Protein AF-A0AAD5X7P5-F1 (afdb_monomer_lite)

InterPro domains:
  IPR016706 Cleavage/polyadenylation specificity factor subunit 5 [PF13869] (7-134)
  IPR016706 Cleavage/polyadenylation specificity factor subunit 5 [PTHR13047] (7-134)

Organism: NCBI:txid109957

Sequence (134 aa):
MLASGVLYGLGGYSFGVKEAQVEEDTSAAARQARLQADYALTGMRQSVEAVLLVHEHGHPHVLMLQINNAFFKLPGDALRPGEDHVGGLQRALSEKLAPPANPSDPSSKATEHVDWEIADLLGCWFRPTFEQFM

pLDDT: mean 90.09, std 9.75, range [39.84, 98.19]

Radius of gyration: 16.78 Å; chains: 1; bounding box: 36×36×40 Å

Secondary structure (DSSP, 8-state):
----PPPPBGGG------SPPPPS-SSHHHHHHHHHHHHHHH-S--EEE--EEEEETTEEEEE-EEETTTEEE-SEEEPPTT--HHHHHHHHHHHHHSPBSSTT-TT---B-----------------S--S--

Foldseek 3Di:
DFPPDDAAAPVVDDADDADDDDDPAPDLVRVLVVCVVCCVPPNDWDKAFDFDWHDHPRDIDTDWDDDPNPDTHGQITIDDVPRDRVNRRQVSCQQPGADAPDPVCRHDSHGDDDDDDDGDDPDDDDDPDSDSDD

Structure (mmCIF, N/CA/C/O backbone):
data_AF-A0AAD5X7P5-F1
#
_entry.id   AF-A0AAD5X7P5-F1
#
loop_
_atom_site.group_PDB
_atom_site.id
_atom_site.type_symbol
_atom_site.label_atom_id
_atom_site.label_alt_id
_atom_site.label_comp_id
_atom_site.lab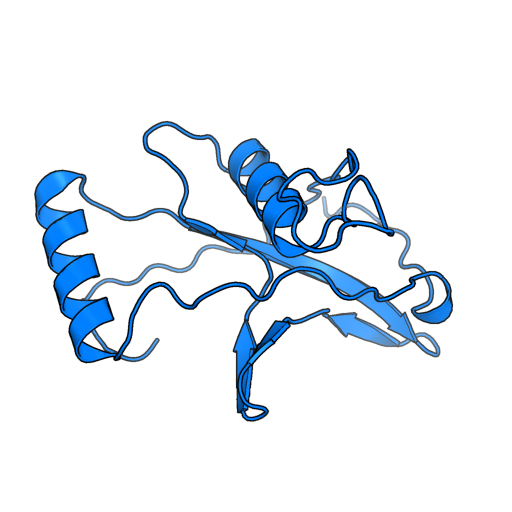el_asym_id
_atom_site.label_entity_id
_atom_site.label_seq_id
_atom_site.pdbx_PDB_ins_code
_atom_site.Cartn_x
_atom_site.Cartn_y
_atom_site.Cartn_z
_atom_site.occupancy
_atom_site.B_iso_or_equiv
_atom_site.auth_seq_id
_atom_site.auth_comp_id
_atom_site.auth_asym_id
_atom_site.auth_atom_id
_atom_site.pdbx_PDB_model_num
ATOM 1 N N . MET A 1 1 ? -11.249 -12.544 -14.219 1.00 39.84 1 MET A N 1
ATOM 2 C CA . MET A 1 1 ? -10.247 -13.226 -15.061 1.00 39.84 1 MET A CA 1
ATOM 3 C C . MET A 1 1 ? -8.952 -12.532 -14.692 1.00 39.84 1 MET A C 1
ATOM 5 O O . MET A 1 1 ? -8.858 -11.361 -15.013 1.00 39.84 1 MET A O 1
ATOM 9 N N . LEU A 1 2 ? -8.087 -13.158 -13.882 1.00 48.47 2 LEU A N 1
ATOM 10 C CA . LEU A 1 2 ? -6.850 -12.512 -13.418 1.00 48.47 2 LEU A CA 1
ATOM 11 C C . LEU A 1 2 ? -6.059 -12.079 -14.650 1.00 48.47 2 LEU A C 1
ATOM 13 O O . LEU A 1 2 ? -5.889 -12.893 -15.567 1.00 48.47 2 LEU A O 1
ATOM 17 N N . ALA A 1 3 ? -5.642 -10.817 -14.705 1.00 52.84 3 ALA A N 1
ATOM 18 C CA . ALA A 1 3 ? -4.799 -10.358 -15.795 1.00 52.84 3 ALA A CA 1
ATOM 19 C C . ALA A 1 3 ? -3.557 -11.263 -15.855 1.00 52.84 3 ALA A C 1
ATOM 21 O O . ALA A 1 3 ? -2.906 -11.517 -14.842 1.00 52.84 3 ALA A O 1
ATOM 22 N N . SER A 1 4 ? -3.239 -11.791 -17.038 1.00 57.88 4 SER A N 1
ATOM 23 C CA . SER A 1 4 ? -1.967 -12.468 -17.301 1.00 57.88 4 SER A CA 1
ATOM 24 C C . SER A 1 4 ? -0.853 -11.414 -17.264 1.00 57.88 4 SER A C 1
ATOM 26 O O . SER A 1 4 ? -0.359 -10.987 -18.308 1.00 57.88 4 SER A O 1
ATOM 28 N N . GLY A 1 5 ? -0.519 -10.930 -16.069 1.00 66.62 5 GLY A N 1
ATOM 29 C CA . GLY A 1 5 ? 0.491 -9.904 -15.858 1.00 66.62 5 GLY A CA 1
ATOM 30 C C . GLY A 1 5 ? 1.885 -10.456 -16.127 1.00 66.62 5 GLY A C 1
ATOM 31 O O . GLY A 1 5 ? 2.251 -11.526 -15.639 1.00 66.62 5 GLY A O 1
ATOM 32 N N . VAL A 1 6 ? 2.672 -9.724 -16.911 1.00 82.56 6 VAL A N 1
ATOM 33 C CA . VAL A 1 6 ? 4.102 -9.996 -17.064 1.00 82.56 6 VAL A CA 1
ATOM 34 C C . VAL A 1 6 ? 4.794 -9.547 -15.780 1.00 82.56 6 VAL A C 1
ATOM 36 O O . VAL A 1 6 ? 4.716 -8.377 -15.415 1.00 82.56 6 VAL A O 1
ATOM 39 N N . LEU A 1 7 ? 5.473 -10.466 -15.093 1.00 91.44 7 LEU A N 1
ATOM 40 C CA . LEU A 1 7 ? 6.398 -10.094 -14.026 1.00 91.44 7 LEU A CA 1
ATOM 41 C C . LEU A 1 7 ? 7.733 -9.707 -14.649 1.00 91.44 7 LEU A C 1
ATOM 43 O O . LEU A 1 7 ? 8.251 -10.431 -15.499 1.00 91.44 7 LEU A O 1
ATOM 47 N N . TYR A 1 8 ? 8.310 -8.606 -14.182 1.00 94.69 8 TYR A N 1
ATOM 48 C CA . TYR A 1 8 ? 9.649 -8.184 -14.575 1.00 94.69 8 TYR A CA 1
ATOM 49 C C . TYR A 1 8 ? 10.672 -8.559 -13.502 1.00 94.69 8 TYR A C 1
ATOM 51 O O . TYR A 1 8 ? 10.350 -8.691 -12.316 1.00 94.69 8 TYR A O 1
ATOM 59 N N . GLY A 1 9 ? 11.916 -8.758 -13.937 1.00 96.88 9 GLY A N 1
ATOM 60 C CA . GLY A 1 9 ? 13.016 -9.112 -13.051 1.00 96.88 9 GLY A CA 1
ATOM 61 C C . GLY A 1 9 ? 13.318 -7.994 -12.051 1.00 96.88 9 GLY A C 1
ATOM 62 O O . GLY A 1 9 ? 13.313 -6.826 -12.435 1.00 96.88 9 GLY A O 1
ATOM 63 N N . LEU A 1 10 ? 13.652 -8.336 -10.801 1.00 96.75 10 LEU A N 1
ATOM 64 C CA . LEU A 1 10 ? 14.006 -7.365 -9.752 1.00 96.75 10 LEU A CA 1
ATOM 65 C C . LEU A 1 10 ? 15.101 -6.378 -10.203 1.00 96.75 10 LEU A C 1
ATOM 67 O O . LEU A 1 10 ? 15.024 -5.194 -9.898 1.00 96.75 10 LEU A O 1
ATOM 71 N N . GLY A 1 11 ? 16.075 -6.839 -10.995 1.00 96.25 11 GLY A N 1
ATOM 72 C CA . GLY A 1 11 ? 17.143 -5.993 -11.545 1.00 96.25 11 GLY A CA 1
ATOM 73 C C . GLY A 1 11 ? 16.681 -4.903 -12.526 1.00 96.25 11 GLY A C 1
ATOM 74 O O . GLY A 1 11 ? 17.480 -4.041 -12.878 1.00 96.25 11 GLY A O 1
ATOM 75 N N . GLY A 1 12 ? 15.419 -4.924 -12.969 1.00 94.25 12 GLY A N 1
ATOM 76 C CA . GLY A 1 12 ? 14.805 -3.857 -13.764 1.00 94.25 12 GLY A CA 1
ATOM 77 C C . GLY A 1 12 ? 14.317 -2.662 -12.937 1.00 94.25 12 GLY A C 1
ATOM 78 O O . GLY A 1 12 ? 13.890 -1.666 -13.516 1.00 94.25 12 GLY A O 1
ATOM 79 N N . TYR A 1 13 ? 14.383 -2.747 -11.606 1.00 95.06 13 TYR A N 1
ATOM 80 C CA . TYR A 1 13 ? 13.938 -1.705 -10.687 1.00 95.06 13 TYR A CA 1
ATOM 81 C C . TYR A 1 13 ? 15.123 -1.118 -9.921 1.00 95.06 13 TYR A C 1
ATOM 83 O O . TYR A 1 13 ? 16.060 -1.823 -9.545 1.00 95.06 13 TYR A O 1
ATOM 91 N N . SER A 1 14 ? 15.068 0.185 -9.658 1.00 93.75 14 SER A N 1
ATOM 92 C CA . SER A 1 14 ? 16.014 0.885 -8.794 1.00 93.75 14 SER A CA 1
ATOM 93 C C . SER A 1 14 ? 15.314 1.366 -7.525 1.00 93.75 14 SER A C 1
ATOM 95 O O . SER A 1 14 ? 14.141 1.735 -7.540 1.00 93.75 14 SER A O 1
ATOM 97 N N . PHE A 1 15 ? 16.046 1.360 -6.411 1.00 93.06 15 PHE A N 1
ATOM 98 C CA . PHE A 1 15 ? 15.535 1.787 -5.111 1.00 93.06 15 PHE A CA 1
ATOM 99 C C . PHE A 1 15 ? 16.291 3.029 -4.655 1.00 93.06 15 PHE A C 1
ATOM 101 O O . PHE A 1 15 ? 17.482 2.973 -4.347 1.00 93.06 15 PHE A O 1
ATOM 108 N N . GLY A 1 16 ? 15.591 4.162 -4.664 1.00 89.75 16 GLY A N 1
ATOM 109 C CA . GLY A 1 16 ? 16.095 5.436 -4.165 1.00 89.75 16 GLY A CA 1
ATOM 110 C C . GLY A 1 16 ? 15.733 5.676 -2.701 1.00 89.75 16 GLY A C 1
ATOM 111 O O . GLY A 1 16 ? 14.993 4.914 -2.081 1.00 89.75 16 GLY A O 1
ATOM 112 N N . VAL A 1 17 ? 16.235 6.785 -2.163 1.00 87.81 17 VAL A N 1
ATOM 113 C CA . VAL A 1 17 ? 15.881 7.283 -0.830 1.00 87.81 17 VAL A CA 1
ATOM 114 C C . VAL A 1 17 ? 15.217 8.647 -0.986 1.00 87.81 17 VAL A C 1
ATOM 116 O O . VAL A 1 17 ? 15.659 9.465 -1.791 1.00 87.81 17 VAL A O 1
ATOM 119 N N . LYS A 1 18 ? 14.162 8.888 -0.208 1.00 87.50 18 LYS A N 1
ATOM 120 C CA . LYS A 1 18 ? 13.502 10.192 -0.067 1.00 87.50 18 LYS A CA 1
ATOM 121 C C . LYS A 1 18 ? 13.314 10.531 1.410 1.00 87.50 18 LYS A C 1
ATOM 123 O O . LYS A 1 18 ? 13.738 9.753 2.267 1.00 87.50 18 LYS A O 1
ATOM 128 N N . GLU A 1 19 ? 12.704 11.678 1.705 1.00 86.44 19 GLU A N 1
ATOM 129 C CA . GLU A 1 19 ? 12.392 12.079 3.079 1.00 86.44 19 GLU A CA 1
ATOM 130 C C . GLU A 1 19 ? 11.702 10.950 3.868 1.00 86.44 19 GLU A C 1
ATOM 132 O O . GLU A 1 19 ? 10.820 10.247 3.361 1.00 86.44 19 GLU A O 1
ATOM 137 N N . ALA A 1 20 ? 12.127 10.775 5.122 1.00 86.19 20 ALA A N 1
ATOM 138 C CA . ALA A 1 20 ? 11.583 9.757 6.003 1.00 86.19 20 ALA A CA 1
ATOM 139 C C . ALA A 1 20 ? 10.088 9.995 6.254 1.00 86.19 20 ALA A C 1
ATOM 141 O O . ALA A 1 20 ? 9.656 11.090 6.612 1.00 86.19 20 ALA A O 1
ATOM 142 N N . GLN A 1 21 ? 9.297 8.934 6.117 1.00 80.94 21 GLN A N 1
ATOM 143 C CA . GLN A 1 21 ? 7.880 8.972 6.452 1.00 80.94 21 GLN A CA 1
ATOM 144 C C . GLN A 1 21 ? 7.716 8.784 7.952 1.00 80.94 21 GLN A C 1
ATOM 146 O O . GLN A 1 21 ? 8.080 7.748 8.506 1.00 80.94 21 GLN A O 1
ATOM 151 N N . VAL A 1 22 ? 7.174 9.806 8.604 1.00 81.25 22 VAL A N 1
ATOM 152 C CA . VAL A 1 22 ? 6.912 9.783 10.041 1.00 81.25 22 VAL A CA 1
ATOM 153 C C . VAL A 1 22 ? 5.740 8.845 10.316 1.00 81.25 22 VAL A C 1
ATOM 155 O O . VAL A 1 22 ? 4.712 8.914 9.639 1.00 81.25 22 VAL A O 1
ATOM 158 N N . GLU A 1 23 ? 5.887 7.961 11.305 1.00 80.94 23 GLU A N 1
ATOM 159 C CA . GLU A 1 23 ? 4.753 7.168 11.772 1.00 80.94 23 GLU A CA 1
ATOM 160 C C . GLU A 1 23 ? 3.705 8.075 12.421 1.00 80.94 23 GLU A C 1
ATOM 162 O O . GLU A 1 23 ? 4.022 8.977 13.191 1.00 80.94 23 GLU A O 1
ATOM 167 N N . GLU A 1 24 ? 2.441 7.815 12.100 1.00 81.94 24 GLU A N 1
ATOM 168 C CA . GLU A 1 24 ? 1.309 8.634 12.540 1.00 81.94 24 GLU A CA 1
ATOM 169 C C . GLU A 1 24 ? 1.138 8.626 14.069 1.00 81.94 24 GLU A C 1
ATOM 171 O O . GLU A 1 24 ? 0.708 9.617 14.655 1.00 81.94 24 GLU A O 1
ATOM 176 N N . ASP A 1 25 ? 1.500 7.517 14.723 1.00 86.81 25 ASP A N 1
ATOM 177 C CA . ASP A 1 25 ? 1.253 7.289 16.142 1.00 86.81 25 ASP A CA 1
ATOM 178 C C . ASP A 1 25 ? 2.545 6.974 16.897 1.00 86.81 25 ASP A C 1
ATOM 180 O O . ASP A 1 25 ? 3.317 6.100 16.513 1.00 86.81 25 ASP A O 1
ATOM 184 N N . THR A 1 26 ? 2.741 7.623 18.044 1.00 85.75 26 THR A N 1
ATOM 185 C CA . THR A 1 26 ? 3.917 7.415 18.909 1.00 85.75 26 THR A CA 1
ATOM 186 C C . THR A 1 26 ? 3.866 6.117 19.718 1.00 85.75 26 THR A C 1
ATOM 188 O O . THR A 1 26 ? 4.864 5.712 20.310 1.00 85.75 26 THR A O 1
ATOM 191 N N . SER A 1 27 ? 2.697 5.474 19.802 1.00 88.19 27 SER A N 1
ATOM 192 C CA . SER A 1 27 ? 2.499 4.211 20.516 1.00 88.19 27 SER A CA 1
ATOM 193 C C . SER A 1 27 ? 1.243 3.480 20.040 1.00 88.19 27 SER A C 1
ATOM 195 O O . SER A 1 27 ? 0.323 4.083 19.485 1.00 88.19 27 SER A O 1
ATOM 197 N N . ALA A 1 28 ? 1.153 2.184 20.346 1.00 86.81 28 ALA A N 1
ATOM 198 C CA . ALA A 1 28 ? -0.048 1.389 20.087 1.00 86.81 28 ALA A CA 1
ATOM 199 C C . ALA A 1 28 ? -1.295 1.938 20.811 1.00 86.81 28 ALA A C 1
ATOM 201 O O . ALA A 1 28 ? -2.394 1.903 20.261 1.00 86.81 28 ALA A O 1
ATOM 202 N N . ALA A 1 29 ? -1.130 2.486 22.021 1.00 90.12 29 ALA A N 1
ATOM 203 C CA . ALA A 1 29 ? -2.227 3.094 22.774 1.00 90.12 29 ALA A CA 1
ATOM 204 C C . ALA A 1 29 ? -2.733 4.383 22.107 1.00 90.12 29 ALA A C 1
ATOM 206 O O . ALA A 1 29 ? -3.942 4.565 21.972 1.00 90.12 29 ALA A O 1
ATOM 207 N N . ALA A 1 30 ? -1.818 5.241 21.637 1.00 91.62 30 ALA A N 1
ATOM 208 C CA . ALA A 1 30 ? -2.170 6.453 20.894 1.00 91.62 30 ALA A CA 1
ATOM 209 C C . ALA A 1 30 ? -2.913 6.111 19.593 1.00 91.62 30 ALA A C 1
ATOM 211 O O . ALA A 1 30 ? -3.977 6.674 19.331 1.00 91.62 30 ALA A O 1
ATOM 212 N N . ARG A 1 31 ? -2.425 5.104 18.854 1.00 90.69 31 ARG A N 1
ATOM 213 C CA . ARG A 1 31 ? -3.099 4.568 17.6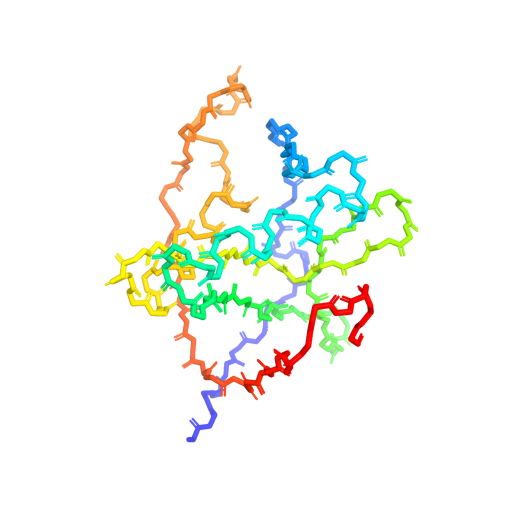65 1.00 90.69 31 ARG A CA 1
ATOM 214 C C . ARG A 1 31 ? -4.521 4.117 17.974 1.00 90.69 31 ARG A C 1
ATOM 216 O O . ARG A 1 31 ? -5.450 4.480 17.261 1.00 90.69 31 ARG A O 1
ATOM 223 N N . GLN A 1 32 ? -4.712 3.335 19.035 1.00 90.75 32 GLN A N 1
ATOM 224 C CA . GLN A 1 32 ? -6.035 2.834 19.405 1.00 90.75 32 GLN A CA 1
ATOM 225 C C . GLN A 1 32 ? -6.992 3.969 19.792 1.00 90.75 32 GLN A C 1
ATOM 227 O O . GLN A 1 32 ? -8.136 3.974 19.337 1.00 90.75 32 GLN A O 1
ATOM 232 N N . ALA A 1 33 ? -6.528 4.941 20.582 1.00 92.62 33 ALA A N 1
ATOM 233 C CA . ALA A 1 33 ? -7.330 6.098 20.977 1.00 92.62 33 ALA A CA 1
ATOM 234 C C . ALA A 1 33 ? -7.766 6.931 19.761 1.00 92.62 33 ALA A C 1
ATOM 236 O O . ALA A 1 33 ? -8.936 7.297 19.650 1.00 92.62 33 ALA A O 1
ATOM 237 N N . ARG A 1 34 ? -6.850 7.166 18.814 1.00 92.75 34 ARG A N 1
ATOM 238 C CA . ARG A 1 34 ? -7.153 7.859 17.559 1.00 92.75 34 ARG A CA 1
ATOM 239 C C . ARG A 1 34 ? -8.164 7.088 16.714 1.00 92.75 34 ARG A C 1
ATOM 241 O O . ARG A 1 34 ? -9.147 7.675 16.290 1.00 92.75 34 ARG A O 1
ATOM 248 N N . LEU A 1 35 ? -7.988 5.776 16.537 1.00 92.38 35 LEU A N 1
ATOM 249 C CA . LEU A 1 35 ? -8.936 4.950 15.776 1.00 92.38 35 LEU A CA 1
ATOM 250 C C . LEU A 1 35 ? -10.352 4.978 16.374 1.00 92.38 35 LEU A C 1
ATOM 252 O O . LEU A 1 35 ? -11.327 4.995 15.625 1.00 92.38 35 LEU A O 1
ATOM 256 N N . GLN A 1 36 ? -10.477 5.002 17.703 1.00 94.25 36 GLN A N 1
ATOM 257 C CA . GLN A 1 36 ? -11.775 5.142 18.372 1.00 94.25 36 GLN A CA 1
ATOM 258 C C . GLN A 1 36 ? -12.387 6.533 18.158 1.00 94.25 36 GLN A C 1
ATOM 260 O O . GLN A 1 36 ? -13.585 6.636 17.892 1.00 94.25 36 GLN A O 1
ATOM 265 N N . ALA A 1 37 ? -11.576 7.592 18.258 1.00 94.25 37 ALA A N 1
ATOM 266 C CA . ALA A 1 37 ? -12.027 8.965 18.047 1.00 94.25 37 ALA A CA 1
ATOM 267 C C . ALA A 1 37 ? -12.464 9.205 16.591 1.00 94.25 37 ALA A C 1
ATOM 269 O O . ALA A 1 37 ? -13.548 9.741 16.360 1.00 94.25 37 ALA A O 1
ATOM 270 N N . ASP A 1 38 ? -11.665 8.741 15.626 1.00 92.69 38 ASP A N 1
ATOM 271 C CA . ASP A 1 38 ? -11.976 8.797 14.195 1.00 92.69 38 ASP A CA 1
ATOM 272 C C . ASP A 1 38 ? -13.295 8.066 13.916 1.00 92.69 38 ASP A C 1
ATOM 274 O O . ASP A 1 38 ? -14.187 8.620 13.276 1.00 92.69 38 ASP A O 1
ATOM 278 N N . TYR A 1 39 ? -13.473 6.862 14.475 1.00 94.31 39 TYR A N 1
ATOM 279 C CA . TYR A 1 39 ? -14.700 6.089 14.286 1.00 94.31 39 TYR A CA 1
ATOM 280 C C . TYR A 1 39 ? -15.946 6.792 14.830 1.00 94.31 39 TYR A C 1
ATOM 282 O O . TYR A 1 39 ? -16.996 6.773 14.189 1.00 94.31 39 TYR A O 1
ATOM 290 N N . ALA A 1 40 ? -15.841 7.441 15.991 1.00 95.44 40 ALA A N 1
ATOM 291 C CA . ALA A 1 40 ? -16.949 8.202 16.561 1.00 95.44 40 ALA A CA 1
ATOM 292 C C . ALA A 1 40 ? -17.353 9.410 15.693 1.00 95.44 40 ALA A C 1
ATOM 294 O O . ALA A 1 40 ? -18.514 9.816 15.727 1.00 95.44 40 ALA A O 1
ATOM 295 N N . LEU A 1 41 ? -16.416 9.976 14.924 1.00 94.00 41 LEU A N 1
ATOM 296 C CA . LEU A 1 41 ? -16.647 11.156 14.090 1.00 94.00 41 LEU A CA 1
ATOM 297 C C . LEU A 1 41 ? -17.106 10.809 12.668 1.00 94.00 41 LEU A C 1
ATOM 299 O O . LEU A 1 41 ? -18.043 11.423 12.160 1.00 94.00 41 LEU A O 1
ATOM 303 N N . THR A 1 42 ? -16.427 9.870 12.009 1.00 91.44 42 THR A N 1
ATOM 304 C CA . THR A 1 42 ? -16.592 9.596 10.570 1.00 91.44 42 THR A CA 1
ATOM 305 C C . THR A 1 42 ? -17.004 8.157 10.264 1.00 91.44 42 THR A C 1
ATOM 307 O O . THR A 1 42 ? -17.277 7.832 9.109 1.00 91.44 42 THR A O 1
ATOM 310 N N . GLY A 1 43 ? -17.121 7.302 11.282 1.00 93.31 43 GLY A N 1
ATOM 311 C CA . GLY A 1 43 ? -17.504 5.904 11.127 1.00 93.31 43 GLY A CA 1
ATOM 312 C C . GLY A 1 43 ? -16.342 5.013 10.692 1.00 93.31 43 GLY A C 1
ATOM 313 O O . GLY A 1 43 ? -15.197 5.174 11.106 1.00 93.31 43 GLY A O 1
ATOM 314 N N . MET A 1 44 ? -16.643 3.994 9.890 1.00 93.31 44 MET A N 1
ATOM 315 C CA . MET A 1 44 ? -15.664 2.970 9.529 1.00 93.31 44 MET A CA 1
ATOM 316 C C . MET A 1 44 ? -14.498 3.558 8.721 1.00 93.31 44 MET A C 1
ATOM 318 O O . MET A 1 44 ? -14.691 4.066 7.618 1.00 93.31 44 MET A O 1
ATOM 322 N N . ARG A 1 45 ? -13.269 3.418 9.236 1.00 93.25 45 ARG A N 1
ATOM 323 C CA . ARG A 1 45 ? -12.047 3.725 8.479 1.00 93.25 45 ARG A CA 1
ATOM 324 C C . ARG A 1 45 ? -11.928 2.774 7.289 1.00 93.25 45 ARG A C 1
ATOM 326 O O . ARG A 1 45 ? -12.016 1.560 7.461 1.00 93.25 45 ARG A O 1
ATOM 333 N N . GLN A 1 46 ? -11.644 3.325 6.115 1.00 95.56 46 GLN A N 1
ATOM 334 C CA . GLN A 1 46 ? -11.295 2.555 4.924 1.00 95.56 46 GLN A CA 1
ATOM 335 C C . GLN A 1 46 ? -9.808 2.730 4.612 1.00 95.56 46 GLN A C 1
ATOM 337 O O . GLN A 1 46 ? -9.273 3.837 4.683 1.00 95.56 46 GLN A O 1
ATOM 342 N N . SER A 1 47 ? -9.133 1.635 4.281 1.00 96.31 47 SER A N 1
ATOM 343 C CA . SER A 1 47 ? -7.728 1.624 3.875 1.00 96.31 47 SER A CA 1
ATOM 344 C C . SER A 1 47 ? -7.532 0.713 2.678 1.00 96.31 47 SER A C 1
ATOM 346 O O . SER A 1 47 ? -8.246 -0.279 2.524 1.00 96.31 47 SER A O 1
ATOM 348 N N . VAL A 1 48 ? -6.546 1.053 1.858 1.00 98.06 48 VAL A N 1
ATOM 349 C CA . VAL A 1 48 ? -6.170 0.307 0.659 1.00 98.06 48 VAL A CA 1
ATOM 350 C C . VAL A 1 48 ? -4.678 0.013 0.698 1.00 98.06 48 VAL A C 1
ATOM 352 O O . VAL A 1 48 ? -3.883 0.864 1.093 1.00 98.06 48 VAL A O 1
ATOM 355 N N . GLU A 1 49 ? -4.307 -1.195 0.291 1.00 98.19 49 GLU A N 1
ATOM 356 C CA . GLU A 1 49 ? -2.926 -1.671 0.249 1.00 98.19 49 GLU A CA 1
ATOM 357 C C . GLU A 1 49 ? -2.684 -2.406 -1.071 1.00 98.19 49 GLU A C 1
ATOM 359 O O . GLU A 1 49 ? -3.561 -3.123 -1.559 1.00 98.19 49 GLU A O 1
ATOM 364 N N . ALA A 1 50 ? -1.500 -2.224 -1.655 1.00 98.00 50 ALA A N 1
ATOM 365 C CA . ALA A 1 50 ? -1.104 -2.880 -2.893 1.00 98.00 50 ALA A CA 1
ATOM 366 C C . ALA A 1 50 ? -0.177 -4.066 -2.629 1.00 98.00 50 ALA A C 1
ATOM 368 O O . ALA A 1 50 ? 0.706 -4.017 -1.774 1.00 98.00 50 ALA A O 1
ATOM 369 N N . VAL A 1 51 ? -0.316 -5.098 -3.458 1.00 97.62 51 VAL A N 1
ATOM 370 C CA . VAL A 1 51 ? 0.670 -6.171 -3.591 1.00 97.62 51 VAL A CA 1
ATOM 371 C C . VAL A 1 51 ? 1.432 -5.936 -4.890 1.00 97.62 51 VAL A C 1
ATOM 373 O O . VAL A 1 51 ? 0.879 -6.092 -5.976 1.00 97.62 51 VAL A O 1
ATOM 376 N N . LEU A 1 52 ? 2.700 -5.544 -4.772 1.00 96.38 52 LEU A N 1
ATOM 377 C CA . LEU A 1 52 ? 3.597 -5.337 -5.909 1.00 96.38 52 LEU A CA 1
ATOM 378 C C . LEU A 1 52 ? 4.440 -6.596 -6.114 1.00 96.38 52 LEU A C 1
ATOM 380 O O . LEU A 1 52 ? 5.087 -7.060 -5.173 1.00 96.38 52 LEU A O 1
ATOM 384 N N . LEU A 1 53 ? 4.434 -7.131 -7.335 1.00 95.69 53 LEU A N 1
ATOM 385 C CA . LEU A 1 53 ? 5.127 -8.368 -7.682 1.00 95.69 53 LEU A CA 1
ATOM 386 C C . LEU A 1 53 ? 6.286 -8.112 -8.644 1.00 95.69 53 LEU A C 1
ATOM 388 O O . LEU A 1 53 ? 6.138 -7.429 -9.654 1.00 95.69 53 LEU A O 1
ATOM 392 N N . VAL A 1 54 ? 7.418 -8.741 -8.353 1.00 96.69 54 VAL A N 1
ATOM 393 C CA . VAL A 1 54 ? 8.577 -8.864 -9.249 1.00 96.69 54 VAL A CA 1
ATOM 394 C C . VAL A 1 54 ? 9.009 -10.326 -9.287 1.00 96.69 54 VAL A C 1
ATOM 396 O O . VAL A 1 54 ? 8.493 -11.142 -8.517 1.00 96.69 54 VAL A O 1
ATOM 399 N N . HIS A 1 55 ? 9.957 -10.688 -10.149 1.00 96.38 55 HIS A N 1
ATOM 400 C CA . HIS A 1 55 ? 10.589 -12.002 -10.060 1.00 96.38 55 HIS A CA 1
ATOM 401 C C . HIS A 1 55 ? 12.105 -11.915 -9.918 1.00 96.38 55 HIS A C 1
ATOM 403 O O . HIS A 1 55 ? 12.764 -11.028 -10.451 1.00 96.38 55 HIS A O 1
ATOM 409 N N . GLU A 1 56 ? 12.680 -12.909 -9.259 1.00 96.44 56 GLU A N 1
ATOM 410 C CA . GLU A 1 56 ? 14.117 -13.148 -9.270 1.00 96.44 56 GLU A CA 1
ATOM 411 C C . GLU A 1 56 ? 14.326 -14.642 -9.500 1.00 96.44 56 GLU A C 1
ATOM 413 O O . GLU A 1 56 ? 13.665 -15.466 -8.869 1.00 96.44 56 GLU A O 1
ATOM 418 N N . HIS A 1 57 ? 15.155 -15.004 -10.482 1.00 94.81 57 HIS A N 1
ATOM 419 C CA . HIS A 1 57 ? 15.402 -16.405 -10.860 1.00 94.81 57 HIS A CA 1
ATOM 420 C C . HIS A 1 57 ? 14.129 -17.245 -11.128 1.00 94.81 57 HIS A C 1
ATOM 422 O O . HIS A 1 57 ? 14.099 -18.440 -10.861 1.00 94.81 57 HIS A O 1
ATOM 428 N N . GLY A 1 58 ? 13.065 -16.628 -11.657 1.00 91.19 58 GLY A N 1
ATOM 429 C CA . GLY A 1 58 ? 11.792 -17.302 -11.953 1.00 91.19 58 GLY A CA 1
ATOM 430 C C . GLY A 1 58 ? 10.858 -17.485 -10.750 1.00 91.19 58 GLY A C 1
ATOM 431 O O . GLY A 1 58 ? 9.795 -18.083 -10.899 1.00 91.19 58 GLY A O 1
ATOM 432 N N . HIS A 1 59 ? 11.213 -16.947 -9.581 1.00 95.44 59 HIS A N 1
ATOM 433 C CA . HIS A 1 59 ? 10.382 -16.986 -8.380 1.00 95.44 59 HIS A CA 1
ATOM 434 C C . HIS A 1 59 ? 9.707 -15.629 -8.135 1.00 95.44 59 HIS A C 1
ATOM 436 O O . HIS A 1 59 ? 10.401 -14.607 -8.141 1.00 95.44 59 HIS A O 1
ATOM 442 N N . PRO A 1 60 ? 8.379 -15.584 -7.913 1.00 96.19 60 PRO A N 1
ATOM 443 C CA . PRO A 1 60 ? 7.678 -14.343 -7.608 1.00 96.19 60 PRO A CA 1
ATOM 444 C C . PRO A 1 60 ? 8.035 -13.846 -6.204 1.00 96.19 60 PRO A C 1
ATOM 446 O O . PRO A 1 60 ? 8.114 -14.630 -5.259 1.00 96.19 60 PRO A O 1
ATOM 449 N N . HIS A 1 61 ? 8.217 -12.537 -6.074 1.00 97.00 61 HIS A N 1
ATOM 450 C CA . HIS A 1 61 ? 8.513 -11.853 -4.820 1.00 97.00 61 HIS A CA 1
ATOM 451 C C . HIS A 1 61 ? 7.521 -10.709 -4.611 1.00 97.00 61 HIS A C 1
ATOM 453 O O . HIS A 1 61 ? 7.204 -9.986 -5.556 1.00 97.00 61 HIS A O 1
ATOM 459 N N . VAL A 1 62 ? 7.058 -10.540 -3.371 1.00 97.19 62 VAL A N 1
ATOM 460 C CA . VAL A 1 62 ? 6.224 -9.405 -2.953 1.00 97.19 62 VAL A CA 1
ATOM 461 C C . VAL A 1 62 ? 7.128 -8.313 -2.392 1.00 97.19 62 VAL A C 1
ATOM 463 O O . VAL A 1 62 ? 7.911 -8.573 -1.477 1.00 97.19 62 VAL A O 1
ATOM 466 N N . LEU A 1 63 ? 7.008 -7.091 -2.909 1.00 97.25 63 LEU A N 1
ATOM 467 C CA . LEU A 1 63 ? 7.701 -5.939 -2.333 1.00 97.25 63 LEU A CA 1
ATOM 468 C C . LEU A 1 63 ? 6.956 -5.447 -1.087 1.00 97.25 63 LEU A C 1
ATOM 470 O O . LEU A 1 63 ? 5.748 -5.213 -1.121 1.00 97.25 63 LEU A O 1
ATOM 474 N N . MET A 1 64 ? 7.691 -5.266 0.010 1.00 96.56 64 MET A N 1
ATOM 475 C CA . MET A 1 64 ? 7.161 -4.792 1.289 1.00 96.56 64 MET A CA 1
ATOM 476 C C . MET A 1 64 ? 8.020 -3.661 1.848 1.00 96.56 64 MET A C 1
ATOM 478 O O . MET A 1 64 ? 9.226 -3.599 1.611 1.00 96.56 64 MET A O 1
ATOM 482 N N . LEU A 1 65 ? 7.400 -2.790 2.641 1.00 93.88 65 LEU A N 1
ATOM 483 C CA . LEU A 1 65 ? 8.089 -1.760 3.409 1.00 93.88 65 LEU A CA 1
ATOM 484 C C . LEU A 1 65 ? 8.538 -2.342 4.747 1.00 93.88 65 LEU A C 1
ATOM 486 O O . LEU A 1 65 ? 7.703 -2.754 5.555 1.00 93.88 65 LEU A O 1
ATOM 490 N N . GLN A 1 66 ? 9.847 -2.360 4.985 1.00 92.94 66 GLN A N 1
ATOM 491 C CA . GLN A 1 66 ? 10.421 -2.814 6.246 1.00 92.94 66 GLN A CA 1
ATOM 492 C C . GLN A 1 66 ? 10.581 -1.639 7.221 1.00 92.94 66 GLN A C 1
ATOM 494 O O . GLN A 1 66 ? 11.162 -0.611 6.881 1.00 92.94 66 GLN A O 1
ATOM 499 N N . ILE A 1 67 ? 10.098 -1.804 8.453 1.00 87.56 67 ILE A N 1
ATOM 500 C CA . ILE A 1 67 ? 10.156 -0.805 9.526 1.00 87.56 67 ILE A CA 1
ATOM 501 C C . ILE A 1 67 ? 10.861 -1.424 10.736 1.00 87.56 67 ILE A C 1
ATOM 503 O O . ILE A 1 67 ? 10.519 -2.524 11.179 1.00 87.56 67 ILE A O 1
ATOM 507 N N . ASN A 1 68 ? 11.860 -0.715 11.273 1.00 86.69 68 ASN A N 1
ATOM 508 C CA . ASN A 1 68 ? 12.631 -1.108 12.462 1.00 86.69 68 ASN A CA 1
ATOM 509 C C . ASN A 1 68 ? 13.159 -2.557 12.427 1.00 86.69 68 ASN A C 1
ATOM 511 O O . ASN A 1 68 ? 13.231 -3.222 13.456 1.00 86.69 68 ASN A O 1
ATOM 515 N N . ASN A 1 69 ? 13.499 -3.060 11.237 1.00 85.12 69 ASN A N 1
ATOM 516 C CA . ASN A 1 69 ? 14.016 -4.411 10.990 1.00 85.12 69 ASN A CA 1
ATOM 517 C C . ASN A 1 69 ? 13.121 -5.587 11.459 1.00 85.12 69 ASN A C 1
ATOM 519 O O . ASN A 1 69 ? 13.557 -6.733 11.416 1.00 85.12 69 ASN A O 1
ATOM 523 N N . ALA A 1 70 ? 11.885 -5.330 11.897 1.00 87.75 70 ALA A N 1
ATOM 524 C CA . ALA A 1 70 ? 11.010 -6.341 12.507 1.00 87.75 70 ALA A CA 1
ATOM 525 C C . ALA A 1 70 ? 9.553 -6.274 12.027 1.00 87.75 70 ALA A C 1
ATOM 527 O O . ALA A 1 70 ? 8.797 -7.221 12.230 1.00 87.75 70 ALA A O 1
ATOM 528 N N . PHE A 1 71 ? 9.154 -5.177 11.383 1.00 88.19 71 PHE A N 1
ATOM 529 C CA . PHE A 1 71 ? 7.798 -4.979 10.893 1.00 88.19 71 PHE A CA 1
ATOM 530 C C . PHE A 1 71 ? 7.804 -4.850 9.381 1.00 88.19 71 PHE A C 1
ATOM 532 O O . PHE A 1 71 ? 8.659 -4.173 8.813 1.00 88.19 71 PHE A O 1
ATOM 539 N N . PHE A 1 72 ? 6.822 -5.470 8.742 1.00 93.19 72 PHE A N 1
ATOM 540 C CA . PHE A 1 72 ? 6.626 -5.396 7.305 1.00 93.19 72 PHE A CA 1
ATOM 541 C C . PHE A 1 72 ? 5.213 -4.898 7.033 1.00 93.19 72 PHE A C 1
ATOM 543 O O . PHE A 1 72 ? 4.258 -5.381 7.640 1.00 93.19 72 PHE A O 1
ATOM 550 N N . LYS A 1 73 ? 5.087 -3.918 6.142 1.00 93.50 73 LYS A N 1
ATOM 551 C CA . LYS A 1 73 ? 3.799 -3.375 5.702 1.00 93.50 73 LYS A CA 1
ATOM 552 C C . LYS A 1 73 ? 3.714 -3.439 4.184 1.00 93.50 73 LYS A C 1
ATOM 554 O O . LYS A 1 73 ? 4.723 -3.275 3.494 1.00 93.50 73 LYS A O 1
ATOM 559 N N . LEU A 1 74 ? 2.510 -3.654 3.671 1.00 97.12 74 LEU A N 1
ATOM 560 C CA . LEU A 1 74 ? 2.235 -3.402 2.264 1.00 97.12 74 LEU A CA 1
ATOM 561 C C . LEU A 1 74 ? 2.201 -1.883 2.021 1.00 97.12 74 LEU A C 1
ATOM 563 O O . LEU A 1 74 ? 1.841 -1.121 2.924 1.00 97.12 74 LEU A O 1
ATOM 567 N N . PRO A 1 75 ? 2.605 -1.407 0.834 1.00 96.75 75 PRO A N 1
ATOM 568 C CA . PRO A 1 75 ? 2.449 -0.006 0.480 1.00 96.75 75 PRO A CA 1
ATOM 569 C C . PRO A 1 75 ? 0.962 0.324 0.305 1.00 96.75 75 PRO A C 1
ATOM 571 O O . PRO A 1 75 ? 0.234 -0.353 -0.419 1.00 96.75 75 PRO A O 1
ATOM 574 N N . GLY A 1 76 ? 0.512 1.374 0.979 1.00 96.69 76 GLY A N 1
ATOM 575 C CA . GLY A 1 76 ? -0.892 1.745 1.052 1.00 96.69 76 GLY A CA 1
ATOM 576 C C . GLY A 1 76 ? -1.118 2.862 2.059 1.00 96.69 76 GLY A C 1
ATOM 577 O O . GLY A 1 76 ? -0.174 3.327 2.708 1.00 96.69 76 GLY A O 1
ATOM 578 N N . ASP A 1 77 ? -2.366 3.304 2.174 1.00 95.88 77 ASP A N 1
ATOM 579 C CA . ASP A 1 77 ? -2.774 4.257 3.203 1.00 95.88 77 ASP A CA 1
ATOM 580 C C . ASP A 1 77 ? -4.296 4.230 3.431 1.00 95.88 77 ASP A C 1
ATOM 582 O O . ASP A 1 77 ? -5.053 3.514 2.765 1.00 95.88 77 ASP A O 1
ATOM 586 N N . ALA A 1 78 ? -4.753 5.015 4.403 1.00 95.12 78 ALA A N 1
ATOM 587 C CA . ALA A 1 78 ? -6.165 5.295 4.583 1.00 95.12 78 ALA A CA 1
ATOM 588 C C . ALA A 1 78 ? -6.722 6.169 3.456 1.00 95.12 78 ALA A C 1
ATOM 590 O O . ALA A 1 78 ? -6.060 7.080 2.943 1.00 95.12 78 ALA A O 1
ATOM 591 N N . LEU A 1 79 ? -7.977 5.896 3.118 1.00 96.62 79 LEU A N 1
ATOM 592 C CA . LEU A 1 79 ? -8.743 6.702 2.187 1.00 96.62 79 LEU A CA 1
ATOM 593 C C . LEU A 1 79 ? -9.275 7.953 2.876 1.00 96.62 79 LEU A C 1
ATOM 595 O O . LEU A 1 79 ? -9.664 7.935 4.050 1.00 96.62 79 LEU A O 1
ATOM 599 N N . ARG A 1 80 ? -9.323 9.045 2.120 1.00 93.94 80 ARG A N 1
ATOM 600 C CA . ARG A 1 80 ? -10.010 10.270 2.535 1.00 93.94 80 ARG A CA 1
ATOM 601 C C . ARG A 1 80 ? -11.531 10.068 2.437 1.00 93.94 80 ARG A C 1
ATOM 603 O O . ARG A 1 80 ? -11.987 9.237 1.651 1.00 93.94 80 ARG A O 1
ATOM 610 N N . PRO A 1 81 ? -12.347 10.831 3.187 1.00 91.44 81 PRO A N 1
ATOM 611 C CA . PRO A 1 81 ? -13.801 10.745 3.069 1.00 91.44 81 PRO A CA 1
ATOM 612 C C . PRO A 1 81 ? -14.271 10.961 1.622 1.00 91.44 81 PRO A C 1
ATOM 614 O O . PRO A 1 81 ? -13.988 11.998 1.026 1.00 91.44 81 PRO A O 1
ATOM 617 N N . GLY A 1 82 ? -14.987 9.979 1.071 1.00 91.56 82 GLY A N 1
ATOM 618 C CA . GLY A 1 82 ? -15.503 10.010 -0.303 1.00 91.56 82 GLY A CA 1
ATOM 619 C C . GLY A 1 82 ? -14.476 9.706 -1.402 1.00 91.56 82 GLY A C 1
ATOM 620 O O . GLY A 1 82 ? -14.834 9.778 -2.574 1.00 91.56 82 GLY A O 1
ATOM 621 N N . GLU A 1 83 ? -13.231 9.375 -1.052 1.00 96.12 83 GLU A N 1
ATOM 622 C CA . GLU A 1 83 ? -12.206 8.947 -2.010 1.00 96.12 83 GLU A CA 1
ATOM 623 C C . GLU A 1 83 ? -12.488 7.521 -2.501 1.00 96.12 83 GLU A C 1
ATOM 625 O O . GLU A 1 83 ? -12.830 6.635 -1.714 1.00 96.12 83 GLU A O 1
ATOM 630 N N . ASP A 1 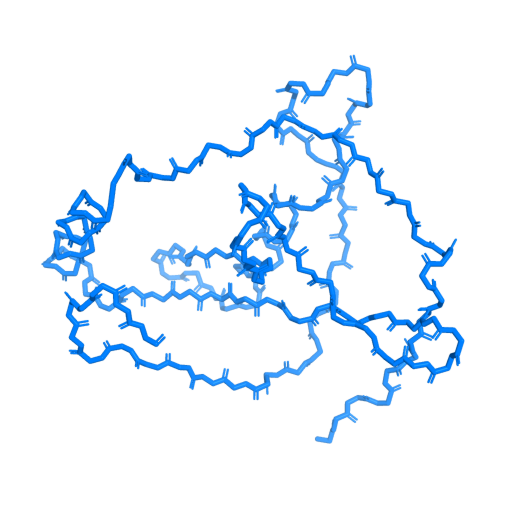84 ? -12.352 7.289 -3.807 1.00 96.81 84 ASP A N 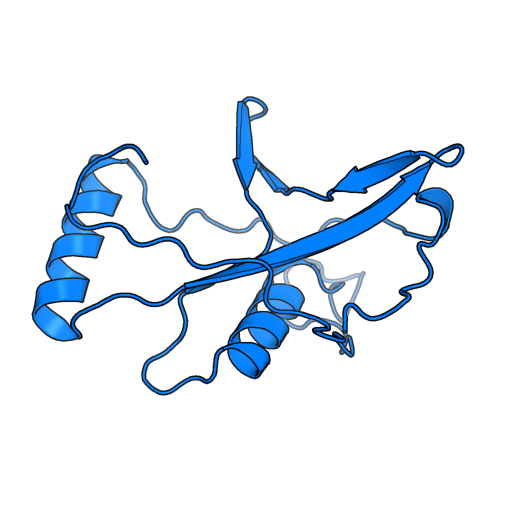1
ATOM 631 C CA . ASP A 1 84 ? -12.503 5.952 -4.368 1.00 96.81 84 ASP A CA 1
ATOM 632 C C . ASP A 1 84 ? -11.265 5.085 -4.083 1.00 96.81 84 ASP A C 1
ATOM 634 O O . ASP A 1 84 ? -10.156 5.574 -3.861 1.00 96.81 84 ASP A O 1
ATOM 638 N N . HIS A 1 85 ? -11.451 3.766 -4.091 1.00 97.19 85 HIS A N 1
ATOM 639 C CA . HIS A 1 85 ? -10.392 2.835 -3.704 1.00 97.19 85 HIS A CA 1
ATOM 640 C C . HIS A 1 85 ? -9.192 2.852 -4.663 1.00 97.19 85 HIS A C 1
ATOM 642 O O . HIS A 1 85 ? -8.059 2.701 -4.209 1.00 97.19 85 HIS A O 1
ATOM 648 N N . VAL A 1 86 ? -9.422 3.013 -5.971 1.00 97.19 86 VAL A N 1
ATOM 649 C CA . VAL A 1 86 ? -8.357 2.943 -6.981 1.00 97.19 86 VAL A CA 1
ATOM 650 C C . VAL A 1 86 ? -7.555 4.237 -6.966 1.00 97.19 86 VAL A C 1
ATOM 652 O O . VAL A 1 86 ? -6.345 4.188 -6.759 1.00 97.19 86 VAL A O 1
ATOM 655 N N . GLY A 1 87 ? -8.218 5.388 -7.086 1.00 97.25 87 GLY A N 1
ATOM 656 C CA . GLY A 1 87 ? -7.578 6.700 -7.030 1.00 97.25 87 GLY A CA 1
ATOM 657 C C . GLY A 1 87 ? -6.856 6.935 -5.702 1.00 97.25 87 GLY A C 1
ATOM 658 O O . GLY A 1 87 ? -5.716 7.407 -5.686 1.00 97.25 87 GLY A O 1
ATOM 659 N N . GLY A 1 88 ? -7.461 6.517 -4.586 1.00 97.69 88 GLY A N 1
ATOM 660 C CA . GLY A 1 88 ? -6.822 6.583 -3.274 1.00 97.69 88 GLY A CA 1
ATOM 661 C C . GLY A 1 88 ? -5.589 5.687 -3.153 1.00 97.69 88 GLY A C 1
ATOM 662 O O . GLY A 1 88 ? -4.586 6.110 -2.573 1.00 97.69 88 GLY A O 1
ATOM 663 N N . LEU A 1 89 ? -5.609 4.489 -3.751 1.00 98.19 89 LEU A N 1
ATOM 664 C CA . LEU A 1 89 ? -4.434 3.617 -3.785 1.00 98.19 89 LEU A CA 1
ATOM 665 C C . LEU A 1 89 ? -3.327 4.203 -4.666 1.00 98.19 89 LEU A C 1
ATOM 667 O O . LEU A 1 89 ? -2.178 4.238 -4.237 1.00 98.19 89 LEU A O 1
ATOM 671 N N . GLN A 1 90 ? -3.651 4.723 -5.852 1.00 97.69 90 GLN A N 1
ATOM 672 C CA . GLN A 1 90 ? -2.677 5.383 -6.731 1.00 97.69 90 GLN A CA 1
ATOM 673 C C . GLN A 1 90 ? -2.017 6.580 -6.032 1.00 97.69 90 GLN A C 1
ATOM 675 O O . GLN A 1 90 ? -0.792 6.720 -6.055 1.00 97.69 90 GLN A O 1
ATOM 680 N N . ARG A 1 91 ? -2.810 7.408 -5.337 1.00 96.56 91 ARG A N 1
ATOM 681 C CA . ARG A 1 91 ? -2.294 8.503 -4.506 1.00 96.56 91 ARG A CA 1
ATOM 682 C C . ARG A 1 91 ? -1.346 7.979 -3.428 1.00 96.56 91 ARG A C 1
ATOM 684 O O . ARG A 1 91 ? -0.237 8.496 -3.298 1.00 96.56 91 ARG A O 1
ATOM 691 N N . ALA A 1 92 ? -1.770 6.967 -2.669 1.00 96.25 92 ALA A N 1
ATOM 692 C CA . ALA A 1 92 ? -0.953 6.377 -1.615 1.00 96.25 92 ALA A CA 1
ATOM 693 C C . ALA A 1 92 ? 0.367 5.825 -2.176 1.00 96.25 92 ALA A C 1
ATOM 695 O O . ALA A 1 92 ? 1.425 6.097 -1.618 1.00 96.25 92 ALA A O 1
ATOM 696 N N . LEU A 1 93 ? 0.350 5.120 -3.308 1.00 97.06 93 LEU A N 1
ATOM 697 C CA . LEU A 1 93 ? 1.563 4.597 -3.940 1.00 97.06 93 LEU A CA 1
ATOM 698 C C . LEU A 1 93 ? 2.517 5.710 -4.379 1.00 97.06 93 LEU A C 1
ATOM 700 O O . LEU A 1 93 ? 3.714 5.616 -4.107 1.00 97.06 93 LEU A O 1
ATOM 704 N N . SER A 1 94 ? 2.013 6.795 -4.968 1.00 95.38 94 SER A N 1
ATOM 705 C CA . SER A 1 94 ? 2.844 7.956 -5.308 1.00 95.38 94 SER A CA 1
ATOM 706 C C . SER A 1 94 ? 3.467 8.591 -4.062 1.00 95.38 94 SER A C 1
ATOM 708 O O . SER A 1 94 ? 4.685 8.766 -3.982 1.00 95.38 94 SER A O 1
ATOM 710 N N . GLU A 1 95 ? 2.662 8.849 -3.031 1.00 92.44 95 GLU A N 1
ATOM 711 C CA . GLU A 1 95 ? 3.148 9.393 -1.759 1.00 92.44 95 GLU A CA 1
ATOM 712 C C . GLU A 1 95 ? 4.184 8.467 -1.101 1.00 92.44 95 GLU A C 1
ATOM 714 O O . GLU A 1 95 ? 5.194 8.947 -0.575 1.00 92.44 95 GLU A O 1
ATOM 719 N N . LYS A 1 96 ? 3.999 7.141 -1.163 1.00 92.31 96 LYS A N 1
ATOM 720 C CA . LYS A 1 96 ? 4.890 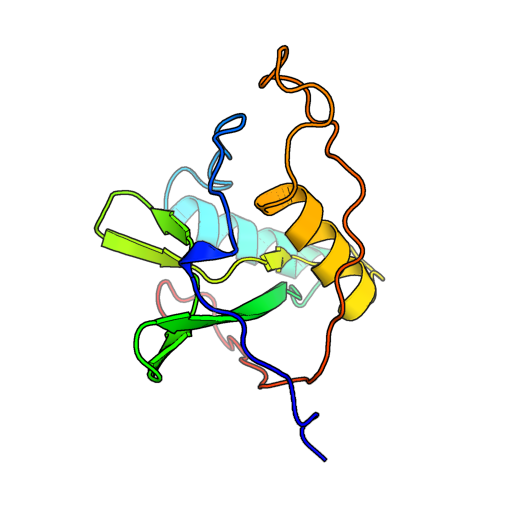6.178 -0.505 1.00 92.31 96 LYS A CA 1
ATOM 721 C C . LYS A 1 96 ? 6.160 5.881 -1.297 1.00 92.31 96 LYS A C 1
ATOM 723 O O . LYS A 1 96 ? 7.234 5.877 -0.698 1.00 92.31 96 LYS A O 1
ATOM 728 N N . LEU A 1 97 ? 6.057 5.687 -2.609 1.00 94.62 97 LEU A N 1
ATOM 729 C CA . LEU A 1 97 ? 7.085 5.026 -3.422 1.00 94.62 97 LEU A CA 1
ATOM 730 C C . LEU A 1 97 ? 7.609 5.852 -4.597 1.00 94.62 97 LEU A C 1
ATOM 732 O O . LEU A 1 97 ? 8.724 5.586 -5.037 1.00 94.62 97 LEU A O 1
ATOM 736 N N . ALA A 1 98 ? 6.858 6.837 -5.106 1.00 94.25 98 ALA A N 1
ATOM 737 C CA . ALA A 1 98 ? 7.327 7.583 -6.272 1.00 94.25 98 ALA A CA 1
ATOM 738 C C . ALA A 1 98 ? 8.633 8.346 -5.958 1.00 94.25 98 ALA A C 1
ATOM 740 O O . ALA A 1 98 ? 8.794 8.838 -4.825 1.00 94.25 98 ALA A O 1
ATOM 741 N N . PRO A 1 99 ? 9.557 8.442 -6.936 1.00 92.19 99 PRO A N 1
ATOM 742 C CA . PRO A 1 99 ? 10.791 9.204 -6.796 1.00 92.19 99 PRO A CA 1
ATOM 743 C C . PRO A 1 99 ? 10.522 10.678 -6.467 1.00 92.19 99 PRO A C 1
ATOM 745 O O . PRO A 1 99 ? 9.488 11.217 -6.874 1.00 92.19 99 PRO A O 1
ATOM 748 N N . PRO A 1 100 ? 11.435 11.360 -5.754 1.00 91.06 100 PRO A N 1
ATOM 749 C CA . PRO A 1 100 ? 11.342 12.803 -5.578 1.00 91.06 100 PRO A CA 1
ATOM 750 C C . PRO A 1 100 ? 11.452 13.500 -6.939 1.00 91.06 100 PRO A C 1
ATOM 752 O O . PRO A 1 100 ? 12.322 13.168 -7.739 1.00 91.06 100 PRO A O 1
ATOM 755 N N . ALA A 1 101 ? 10.611 14.507 -7.181 1.00 89.31 101 ALA A N 1
ATOM 756 C CA . ALA A 1 101 ? 10.594 15.253 -8.444 1.00 89.31 101 ALA A CA 1
ATOM 757 C C . ALA A 1 101 ? 11.923 15.974 -8.729 1.00 89.31 101 ALA A C 1
ATOM 759 O O . ALA A 1 101 ? 12.266 16.233 -9.879 1.00 89.31 101 ALA A O 1
ATOM 760 N N . ASN A 1 102 ? 12.666 16.321 -7.675 1.00 87.19 102 ASN A N 1
ATOM 761 C CA . ASN A 1 102 ? 14.023 16.832 -7.777 1.00 87.19 102 ASN A CA 1
ATOM 762 C C . ASN A 1 102 ? 14.965 15.946 -6.946 1.00 87.19 102 ASN A C 1
ATOM 764 O O . ASN A 1 102 ? 14.991 16.078 -5.722 1.00 87.19 102 ASN A O 1
ATOM 768 N N . PRO A 1 103 ? 15.797 15.103 -7.579 1.00 81.44 103 PRO A N 1
ATOM 769 C CA . PRO A 1 103 ? 16.755 14.254 -6.870 1.00 81.44 103 PRO A CA 1
ATOM 770 C C . PRO A 1 103 ? 17.783 15.026 -6.027 1.00 81.44 103 PRO A C 1
ATOM 772 O O . PRO A 1 103 ? 18.373 14.460 -5.111 1.00 81.44 103 PRO A O 1
ATOM 775 N N . SER A 1 104 ? 18.014 16.309 -6.332 1.00 84.69 104 SER A N 1
ATOM 776 C CA . SER A 1 104 ? 18.936 17.176 -5.582 1.00 84.69 104 SER A CA 1
ATOM 777 C C . SER A 1 104 ? 18.290 17.835 -4.359 1.00 84.69 104 SER A C 1
ATOM 779 O O . SER A 1 104 ? 19.002 18.405 -3.536 1.00 84.69 104 SER A O 1
ATOM 781 N N . ASP A 1 105 ? 16.964 17.755 -4.228 1.00 82.31 105 ASP A N 1
ATOM 782 C CA . ASP A 1 105 ? 16.217 18.204 -3.054 1.00 82.31 105 ASP A CA 1
ATOM 783 C C . ASP A 1 105 ? 15.311 17.073 -2.537 1.00 82.31 105 ASP A C 1
ATOM 785 O O . ASP A 1 105 ? 14.101 17.057 -2.788 1.00 82.31 105 ASP A O 1
ATOM 789 N N . PRO A 1 106 ? 15.885 16.111 -1.796 1.00 72.88 106 PRO A N 1
ATOM 790 C CA . PRO A 1 106 ? 15.134 14.987 -1.246 1.00 72.88 106 PRO A CA 1
ATOM 791 C C . PRO A 1 106 ? 14.148 15.390 -0.136 1.00 72.88 106 PRO A C 1
ATOM 793 O O . PRO A 1 106 ? 13.384 14.533 0.306 1.00 72.88 106 PRO A O 1
ATOM 796 N N . SER A 1 107 ? 14.158 16.655 0.316 1.00 78.19 107 SER A N 1
ATOM 797 C CA . SER A 1 107 ? 13.184 17.199 1.276 1.00 78.19 107 SER A CA 1
ATOM 798 C C . SER A 1 107 ? 11.899 17.695 0.607 1.00 78.19 107 SER A C 1
ATOM 800 O O . SER A 1 107 ? 10.895 17.957 1.271 1.00 78.19 107 SER A O 1
ATOM 802 N N . SER A 1 108 ? 11.905 17.815 -0.723 1.00 80.81 108 SER A N 1
ATOM 803 C CA . SER A 1 108 ? 10.712 18.166 -1.474 1.00 80.81 108 SER A CA 1
ATOM 804 C C . SER A 1 108 ? 9.687 17.036 -1.412 1.00 80.81 108 SER A C 1
ATOM 806 O O . SER A 1 108 ? 9.960 15.890 -1.765 1.00 80.81 108 SER A O 1
ATOM 808 N N . LYS A 1 109 ? 8.456 17.383 -1.029 1.00 80.56 109 LYS A N 1
ATOM 809 C CA . LYS A 1 109 ? 7.311 16.459 -1.061 1.00 80.56 109 LYS A CA 1
ATOM 810 C C . LYS A 1 109 ? 6.780 16.214 -2.473 1.00 80.56 109 LYS A C 1
ATOM 812 O O . LYS A 1 109 ? 5.922 15.352 -2.657 1.00 80.56 109 LYS A O 1
ATOM 817 N N . ALA A 1 110 ? 7.242 16.984 -3.460 1.00 87.06 110 ALA A N 1
ATOM 818 C CA . ALA A 1 110 ? 6.868 16.766 -4.847 1.00 87.06 110 ALA A CA 1
ATOM 819 C C . ALA A 1 110 ? 7.507 15.466 -5.347 1.00 87.06 110 ALA A C 1
ATOM 821 O O . ALA A 1 110 ? 8.707 15.247 -5.185 1.00 87.06 110 ALA A O 1
ATOM 822 N N . THR A 1 111 ? 6.701 14.618 -5.974 1.00 89.94 111 THR A N 1
ATOM 823 C CA . THR A 1 111 ? 7.141 13.353 -6.564 1.00 89.94 111 THR A CA 1
ATOM 824 C C . THR A 1 111 ? 6.998 13.396 -8.076 1.00 89.94 111 THR A C 1
ATOM 826 O O . THR A 1 111 ? 6.224 14.193 -8.615 1.00 89.94 111 THR A O 1
ATOM 829 N N . GLU A 1 112 ? 7.773 12.568 -8.766 1.00 91.81 112 GLU A N 1
ATOM 830 C CA . GLU A 1 112 ? 7.545 12.317 -10.184 1.00 91.81 112 GLU A CA 1
ATOM 831 C C . GLU A 1 112 ? 6.160 11.696 -10.397 1.00 91.81 112 GLU A C 1
ATOM 833 O O . GLU A 1 112 ? 5.656 10.938 -9.564 1.00 91.81 112 GLU A O 1
ATOM 838 N N . HIS A 1 113 ? 5.539 12.015 -11.531 1.00 92.12 113 HIS A N 1
ATOM 839 C CA . HIS A 1 113 ? 4.270 11.406 -11.897 1.00 92.12 113 HIS A CA 1
ATOM 840 C C . HIS A 1 113 ? 4.501 9.962 -12.350 1.00 92.12 113 HIS A C 1
ATOM 842 O O . HIS A 1 113 ? 5.113 9.724 -13.392 1.00 92.12 113 HIS A O 1
ATOM 848 N N . VAL A 1 114 ? 3.961 9.012 -11.590 1.00 93.94 114 VAL A N 1
ATOM 849 C CA . VAL A 1 114 ? 3.967 7.584 -11.918 1.00 93.94 114 VAL A CA 1
ATOM 850 C C . VAL A 1 114 ? 2.545 7.157 -12.261 1.00 93.94 114 VAL A C 1
ATOM 852 O O . VAL A 1 114 ? 1.619 7.404 -11.490 1.00 93.94 114 VAL A O 1
ATOM 855 N N . ASP A 1 115 ? 2.378 6.517 -13.417 1.00 94.12 115 ASP A N 1
ATOM 856 C CA . ASP A 1 115 ? 1.097 5.954 -13.839 1.00 94.12 115 ASP A CA 1
ATOM 857 C C . ASP A 1 115 ? 0.934 4.548 -13.245 1.00 94.12 115 ASP A C 1
ATOM 859 O O . ASP A 1 115 ? 1.463 3.560 -13.757 1.00 94.12 115 ASP A O 1
ATOM 863 N N . TRP A 1 116 ? 0.290 4.477 -12.081 1.00 95.62 116 TRP A N 1
ATOM 864 C CA . TRP A 1 116 ? 0.077 3.224 -11.364 1.00 95.62 116 TRP A CA 1
ATOM 865 C C . TRP A 1 116 ? -1.098 2.449 -11.963 1.00 95.62 116 TRP A C 1
ATOM 867 O O . TRP A 1 116 ? -2.259 2.821 -11.778 1.00 95.62 116 TRP A O 1
ATOM 877 N N . GLU A 1 117 ? -0.810 1.320 -12.604 1.00 94.88 117 GLU A N 1
ATOM 878 C CA . GLU A 1 117 ? -1.833 0.382 -13.064 1.00 94.88 117 GLU A CA 1
ATOM 879 C C . GLU A 1 117 ? -2.291 -0.529 -11.912 1.00 94.88 117 GLU A C 1
ATOM 881 O O . GLU A 1 117 ? -1.525 -1.341 -11.390 1.00 94.88 117 GLU A O 1
ATOM 886 N N . ILE A 1 118 ? -3.557 -0.397 -11.505 1.00 94.44 118 ILE A N 1
ATOM 887 C CA . ILE A 1 118 ? -4.169 -1.238 -10.469 1.00 94.44 118 ILE A CA 1
ATOM 888 C C . ILE A 1 118 ? -4.985 -2.337 -11.153 1.00 94.44 118 ILE A C 1
ATOM 890 O O . ILE A 1 118 ? -6.042 -2.063 -11.715 1.00 94.44 118 ILE A O 1
ATOM 894 N N . ALA A 1 119 ? -4.486 -3.574 -11.106 1.00 90.75 119 ALA A N 1
ATOM 895 C CA . ALA A 1 119 ? -5.053 -4.686 -11.867 1.00 90.75 119 ALA A CA 1
ATOM 896 C C . ALA A 1 119 ? -6.311 -5.297 -11.223 1.00 90.75 119 ALA A C 1
ATOM 898 O O . ALA A 1 119 ? -7.416 -5.156 -11.740 1.00 90.75 119 ALA A O 1
ATOM 899 N N . ASP A 1 120 ? -6.148 -5.992 -10.095 1.00 91.56 120 ASP A N 1
ATOM 900 C CA . ASP A 1 120 ? -7.183 -6.850 -9.513 1.00 91.56 120 ASP A CA 1
ATOM 901 C C . ASP A 1 120 ? -7.356 -6.594 -8.007 1.00 91.56 120 ASP A C 1
ATOM 903 O O . ASP A 1 120 ? -6.396 -6.331 -7.278 1.00 91.56 120 ASP A O 1
ATOM 907 N N . LEU A 1 121 ? -8.590 -6.746 -7.512 1.00 95.69 121 LEU A N 1
ATOM 908 C CA . LEU A 1 121 ? -8.870 -6.817 -6.077 1.00 95.69 121 LEU A CA 1
ATOM 909 C C . LEU A 1 121 ? -8.530 -8.220 -5.557 1.00 95.69 121 LEU A C 1
ATOM 911 O O . LEU A 1 121 ? -9.205 -9.190 -5.896 1.00 95.69 121 LEU A O 1
ATOM 915 N N . LEU A 1 122 ? -7.513 -8.316 -4.698 1.00 95.69 122 LEU A N 1
ATOM 916 C CA . LEU A 1 122 ? -7.045 -9.600 -4.159 1.00 95.69 122 LEU A CA 1
ATOM 917 C C . LEU A 1 122 ? -7.842 -10.084 -2.940 1.00 95.69 122 LEU A C 1
ATOM 919 O O . LEU A 1 122 ? -7.977 -11.287 -2.728 1.00 95.69 122 LEU A O 1
ATOM 923 N N . GLY A 1 123 ? -8.366 -9.165 -2.128 1.00 96.50 123 GLY A N 1
ATOM 924 C CA . GLY A 1 123 ? -9.118 -9.514 -0.928 1.00 96.50 123 GLY A CA 1
ATOM 925 C C . GLY A 1 123 ? -9.548 -8.303 -0.110 1.00 96.50 123 GLY A C 1
ATOM 926 O O . GLY A 1 123 ? -9.131 -7.174 -0.366 1.00 96.50 123 GLY A O 1
ATOM 927 N N . CYS A 1 124 ? -10.395 -8.553 0.886 1.00 96.56 124 CYS A N 1
ATOM 928 C CA . CYS A 1 124 ? -10.858 -7.548 1.836 1.00 96.56 124 CYS A CA 1
ATOM 929 C C . CYS A 1 124 ? -10.745 -8.099 3.255 1.00 96.56 124 CYS A C 1
ATOM 931 O O . CYS A 1 124 ? -11.169 -9.223 3.523 1.00 96.56 124 CYS A O 1
ATOM 933 N N . TRP A 1 125 ? -10.215 -7.281 4.158 1.00 95.38 125 TRP A N 1
ATOM 934 C CA . TRP A 1 125 ? -10.073 -7.604 5.572 1.00 95.38 125 TRP A CA 1
ATOM 935 C C . TRP A 1 125 ? -10.909 -6.631 6.396 1.00 95.38 125 TRP A C 1
ATOM 937 O O . TRP A 1 125 ? -10.947 -5.437 6.104 1.00 95.38 125 TRP A O 1
ATOM 947 N N . PHE A 1 126 ? -11.577 -7.142 7.428 1.00 93.38 126 PHE A N 1
ATOM 948 C CA . PHE A 1 126 ? -12.418 -6.344 8.315 1.00 93.38 126 PHE A CA 1
ATOM 949 C C . PHE A 1 126 ? -11.950 -6.492 9.753 1.00 93.38 126 PHE A C 1
ATOM 951 O O . PHE A 1 126 ? -11.680 -7.598 10.220 1.00 93.38 126 PHE A O 1
ATOM 958 N N . ARG A 1 127 ? -11.894 -5.366 10.466 1.00 91.81 127 ARG A N 1
ATOM 959 C CA . ARG A 1 127 ? -11.560 -5.322 11.886 1.00 91.81 127 ARG A CA 1
ATOM 960 C C . ARG A 1 127 ? -12.824 -5.038 12.706 1.00 91.81 127 ARG A C 1
ATOM 962 O O . ARG A 1 127 ? -13.269 -3.893 12.708 1.00 91.81 127 ARG A O 1
ATOM 969 N N . PRO A 1 128 ? -13.409 -6.032 13.399 1.00 91.00 128 PRO A N 1
ATOM 970 C CA . PRO A 1 128 ? -14.670 -5.840 14.120 1.00 91.00 128 PRO A CA 1
ATOM 971 C C . PRO A 1 128 ? -14.506 -5.083 15.448 1.00 91.00 128 PRO A C 1
ATOM 973 O O . PRO A 1 128 ? -15.479 -4.541 15.966 1.00 91.00 128 PRO A O 1
ATOM 976 N N . THR A 1 129 ? -13.296 -5.057 16.014 1.00 89.38 129 THR A N 1
ATOM 977 C CA . THR A 1 129 ? -13.004 -4.517 17.351 1.00 89.38 129 THR A CA 1
ATOM 978 C C . THR A 1 129 ? -11.745 -3.644 17.351 1.00 89.38 129 THR A C 1
ATOM 980 O O . THR A 1 129 ? -10.872 -3.761 16.492 1.00 89.38 129 THR A O 1
ATOM 983 N N . PHE A 1 130 ? -11.604 -2.757 18.339 1.00 86.81 130 PHE A N 1
ATOM 984 C CA . PHE A 1 130 ? -10.405 -1.922 18.509 1.00 86.81 130 PHE A CA 1
ATO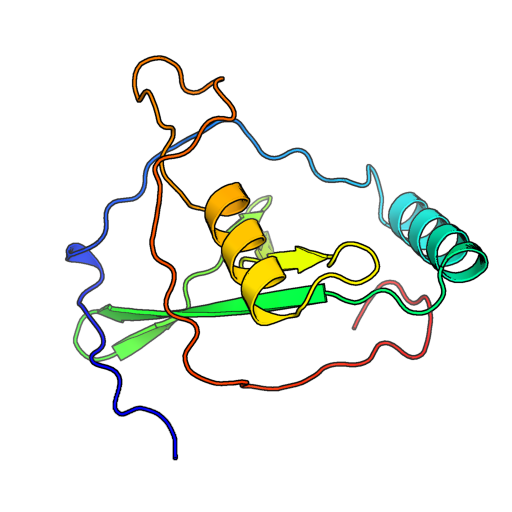M 985 C C . PHE A 1 130 ? -9.288 -2.664 19.258 1.00 86.81 130 PHE A C 1
ATOM 987 O O . PHE A 1 130 ? -8.814 -2.201 20.293 1.00 86.81 130 PHE A O 1
ATOM 994 N N . GLU A 1 131 ? -8.890 -3.831 18.757 1.00 83.75 131 GLU A N 1
ATOM 995 C CA . GLU A 1 131 ? -7.801 -4.628 19.330 1.00 83.75 131 GLU A CA 1
ATOM 996 C C . GLU A 1 131 ? -6.430 -4.196 18.796 1.00 83.75 131 GLU A C 1
ATOM 998 O O . GLU A 1 131 ? -6.316 -3.547 17.755 1.00 83.75 131 GLU A O 1
ATOM 1003 N N . GLN A 1 132 ? -5.357 -4.533 19.513 1.00 71.50 132 GLN A N 1
ATOM 1004 C CA . GLN A 1 132 ? -4.005 -4.182 19.069 1.00 71.50 132 GLN A CA 1
ATOM 1005 C C . GLN A 1 132 ? -3.573 -5.002 17.849 1.00 71.50 132 GLN A C 1
ATOM 1007 O O . GLN A 1 132 ? -3.023 -4.437 16.904 1.00 71.50 132 GLN A O 1
ATOM 1012 N N . PHE A 1 133 ? -3.903 -6.291 17.810 1.00 67.50 133 PHE A N 1
ATOM 1013 C CA . PHE A 1 133 ? -3.464 -7.220 16.768 1.00 67.50 133 PHE A CA 1
ATOM 1014 C C . PHE A 1 133 ? -4.629 -7.644 15.866 1.00 67.50 133 PHE A C 1
ATOM 1016 O O . PHE A 1 133 ? -5.791 -7.562 16.259 1.00 67.50 133 PHE A O 1
ATOM 1023 N N . MET A 1 134 ? -4.317 -7.991 14.621 1.00 60.09 134 MET A N 1
ATOM 1024 C CA . MET A 1 134 ? -5.178 -8.728 13.693 1.00 60.09 134 MET A CA 1
ATOM 1025 C C . MET A 1 134 ? -4.341 -9.870 13.129 1.00 60.09 134 MET A C 1
ATOM 1027 O O . MET A 1 134 ? -3.120 -9.636 12.970 1.00 60.09 134 MET A O 1
#